Protein AF-A0A935PXD9-F1 (afdb_monomer)

Nearest PDB structures (foldseek):
  3pdg-assembly1_A  TM=9.669E-01  e=6.639E-05  Acetivibrio thermocellus ATCC 27405
  3pdd-assembly1_A  TM=9.636E-01  e=1.433E-04  Acetivibrio thermocellus ATCC 27405
  3pe9-assembly3_C  TM=9.362E-01  e=6.678E-04  Acetivibrio thermocellus
  2w1n-assembly1_A  TM=7.219E-01  e=3.326E-01  Clostridium perfringens
  2q8o-assembly1_B  TM=3.958E-01  e=4.168E+00  Mus musculus

Solvent-accessible surface area (backbone atoms only — not comparable to full-atom values): 4633 Å² total; per-residue (Å²): 106,46,63,66,30,67,51,91,87,66,84,77,64,88,76,42,66,46,61,36,31,42,51,72,72,48,94,92,62,44,60,50,33,36,37,36,27,48,74,92,44,76,76,50,69,29,64,52,87,79,36,53,48,74,48,70,49,60,77,94,77,88,80,57,76,48,62,48,67,29,36,74,85,72,84

pLDDT: mean 91.94, std 5.95, range [64.62, 97.56]

Structure (mmCIF, N/CA/C/O backbone):
data_AF-A0A935PXD9-F1
#
_entry.id   AF-A0A935PXD9-F1
#
loop_
_atom_site.group_PDB
_atom_site.id
_atom_site.type_symbol
_atom_site.label_atom_id
_atom_site.label_alt_id
_atom_site.label_comp_id
_atom_site.label_asym_id
_atom_site.label_entity_id
_atom_site.label_seq_id
_atom_site.pdbx_PDB_ins_code
_atom_site.Cartn_x
_atom_site.Cartn_y
_atom_site.Cartn_z
_atom_site.occupancy
_atom_site.B_iso_or_equiv
_atom_site.auth_seq_id
_atom_site.auth_comp_id
_atom_site.auth_asym_id
_atom_site.auth_atom_id
_atom_site.pdbx_PDB_model_num
ATOM 1 N N . MET A 1 1 ? 10.287 1.002 -0.817 1.00 83.81 1 MET A N 1
ATOM 2 C CA . MET A 1 1 ? 8.832 0.825 -0.650 1.00 83.81 1 MET A CA 1
ATOM 3 C C . MET A 1 1 ? 8.343 1.685 0.507 1.00 83.81 1 MET A C 1
ATOM 5 O O . MET A 1 1 ? 8.831 1.508 1.617 1.00 83.81 1 MET A O 1
ATOM 9 N N . SER A 1 2 ? 7.415 2.610 0.274 1.00 88.31 2 SER A N 1
ATOM 10 C CA . SER A 1 2 ? 6.760 3.389 1.333 1.00 88.31 2 SER A CA 1
ATOM 11 C C . SER A 1 2 ? 5.336 3.779 0.938 1.00 88.31 2 SER A C 1
ATOM 13 O O . SER A 1 2 ? 5.096 4.195 -0.193 1.00 88.31 2 SER A O 1
ATOM 15 N N . LEU A 1 3 ? 4.389 3.663 1.873 1.00 92.94 3 LEU A N 1
ATOM 16 C CA . LEU A 1 3 ? 3.061 4.262 1.732 1.00 92.94 3 LEU A CA 1
ATOM 17 C C . LEU A 1 3 ? 3.188 5.770 2.003 1.00 92.94 3 LEU A C 1
ATOM 19 O O . LEU A 1 3 ? 3.706 6.166 3.046 1.00 92.94 3 LEU A O 1
ATOM 23 N N . THR A 1 4 ? 2.763 6.602 1.057 1.00 95.38 4 THR A N 1
ATOM 24 C CA . THR A 1 4 ? 2.884 8.069 1.113 1.00 95.38 4 THR A CA 1
ATOM 25 C C . THR A 1 4 ? 1.559 8.772 1.368 1.00 95.38 4 THR A C 1
ATOM 27 O O . T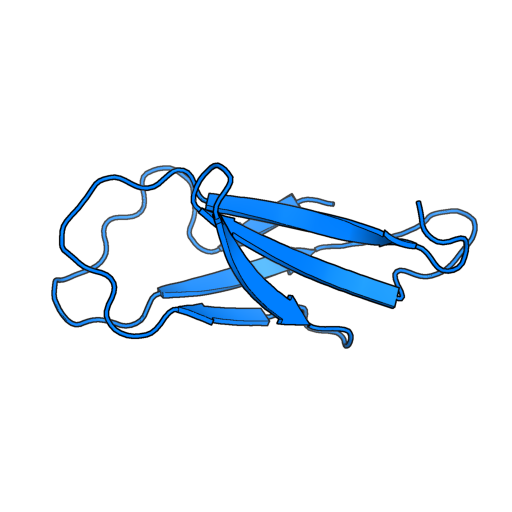HR A 1 4 ? 1.554 9.886 1.891 1.00 95.38 4 THR A O 1
ATOM 30 N N . ALA A 1 5 ? 0.441 8.122 1.045 1.00 94.94 5 ALA A N 1
ATOM 31 C CA . ALA A 1 5 ? -0.893 8.571 1.410 1.00 94.94 5 ALA A CA 1
ATOM 32 C C . ALA A 1 5 ? -1.769 7.373 1.823 1.00 94.94 5 ALA A C 1
ATOM 34 O O . ALA A 1 5 ? -1.625 6.301 1.231 1.00 94.94 5 ALA A O 1
ATOM 35 N N . PRO A 1 6 ? -2.681 7.545 2.794 1.00 95.00 6 PRO A N 1
ATOM 36 C CA . PRO A 1 6 ? -2.789 8.713 3.669 1.00 95.00 6 PRO A CA 1
ATOM 37 C C . PRO A 1 6 ? -1.570 8.844 4.604 1.00 95.00 6 PRO A C 1
ATOM 39 O O . PRO A 1 6 ? -0.898 7.860 4.908 1.00 95.00 6 PRO A O 1
ATOM 42 N N . VAL A 1 7 ? -1.263 10.069 5.044 1.00 94.88 7 VAL A N 1
ATOM 43 C CA . VAL A 1 7 ? -0.191 10.292 6.030 1.00 94.88 7 VAL A CA 1
ATOM 44 C C . VAL A 1 7 ? -0.563 9.662 7.372 1.00 94.88 7 VAL A C 1
ATOM 46 O O . VAL A 1 7 ? -1.743 9.541 7.707 1.00 94.88 7 VAL A O 1
ATOM 49 N N . ASN A 1 8 ? 0.437 9.276 8.165 1.00 92.25 8 ASN A N 1
ATOM 50 C CA . ASN A 1 8 ? 0.178 8.718 9.489 1.00 92.25 8 ASN A CA 1
ATOM 51 C C . ASN A 1 8 ? -0.617 9.715 10.355 1.00 92.25 8 ASN A C 1
ATOM 53 O O . ASN A 1 8 ? -0.279 10.896 10.417 1.00 92.25 8 ASN A O 1
ATOM 57 N N . GLY A 1 9 ? -1.676 9.232 11.008 1.00 92.12 9 GLY A N 1
ATOM 58 C CA . GLY A 1 9 ? -2.592 10.058 11.797 1.00 92.12 9 GLY A CA 1
ATOM 59 C C . GLY A 1 9 ? -3.626 10.844 10.982 1.00 92.12 9 GLY A C 1
ATOM 60 O O . GLY A 1 9 ? -4.343 11.661 11.559 1.00 92.12 9 GLY A O 1
ATOM 61 N N . ALA A 1 10 ? -3.733 10.620 9.667 1.00 93.38 10 ALA A N 1
ATOM 62 C CA . ALA A 1 10 ? -4.797 11.214 8.867 1.00 93.38 10 ALA A CA 1
ATOM 63 C C . ALA A 1 10 ? -6.181 10.831 9.410 1.00 93.38 10 ALA A C 1
ATOM 65 O O . ALA A 1 10 ? -6.446 9.676 9.747 1.00 93.38 10 ALA A O 1
ATOM 66 N N . THR A 1 11 ? -7.080 11.811 9.441 1.00 92.56 11 THR A N 1
ATOM 67 C CA . THR A 1 11 ? -8.495 11.604 9.748 1.00 92.56 11 THR A CA 1
ATOM 68 C C . THR A 1 11 ? -9.294 11.768 8.465 1.00 92.56 11 THR A C 1
ATOM 70 O O . THR A 1 11 ? -9.125 12.743 7.735 1.00 92.56 11 THR A O 1
ATOM 73 N N . ILE A 1 12 ? -10.139 10.785 8.164 1.00 90.00 12 ILE A N 1
ATOM 74 C CA . ILE A 1 12 ? -10.984 10.782 6.971 1.00 90.00 12 ILE A CA 1
ATOM 75 C C . ILE A 1 12 ? -12.434 10.862 7.431 1.00 90.00 12 ILE A C 1
ATOM 77 O O . ILE A 1 12 ? -12.842 10.156 8.355 1.00 90.00 12 ILE A O 1
ATOM 81 N N . ALA A 1 13 ? -13.204 11.756 6.812 1.00 89.06 13 ALA A N 1
ATOM 82 C CA . ALA A 1 13 ? -14.617 11.903 7.118 1.00 89.06 13 ALA A CA 1
ATOM 83 C C . ALA A 1 13 ? -15.376 10.611 6.788 1.00 89.06 13 ALA A C 1
ATOM 85 O O . ALA A 1 13 ? -15.090 9.933 5.799 1.00 89.06 13 ALA A O 1
ATOM 86 N N . PHE A 1 14 ? -16.374 10.292 7.610 1.00 85.38 14 PHE A N 1
ATOM 87 C CA . PHE A 1 14 ? -17.235 9.140 7.374 1.00 85.38 14 PHE A CA 1
ATOM 88 C C . PHE A 1 14 ? -17.863 9.183 5.974 1.00 85.38 14 PHE A C 1
ATOM 90 O O . PHE A 1 14 ? -18.328 10.230 5.521 1.00 85.38 14 PHE A O 1
ATOM 97 N N . GLY A 1 15 ? -17.888 8.029 5.302 1.00 85.88 15 GLY A N 1
ATOM 98 C CA . GLY A 1 15 ? -18.439 7.890 3.954 1.00 85.88 15 GLY A CA 1
ATOM 99 C C . GLY A 1 15 ? -17.556 8.462 2.840 1.00 85.88 15 GLY A C 1
ATOM 100 O O . GLY A 1 15 ? -17.973 8.417 1.682 1.00 85.88 15 GLY A O 1
ATOM 101 N N . GLY A 1 16 ? -16.369 8.982 3.171 1.00 90.00 16 GLY A N 1
ATOM 102 C CA . GLY A 1 16 ? -15.336 9.336 2.204 1.00 90.00 16 GLY A CA 1
ATOM 103 C C . GLY A 1 16 ? -14.539 8.117 1.744 1.00 90.00 16 GLY A C 1
ATOM 104 O O . GLY A 1 16 ? -14.399 7.136 2.475 1.00 90.00 16 GLY A O 1
ATOM 105 N N . ASP A 1 17 ? -14.000 8.196 0.533 1.00 93.69 17 ASP A N 1
ATOM 106 C CA . ASP A 1 17 ? -13.049 7.211 0.027 1.00 93.69 17 ASP A CA 1
ATOM 107 C C . ASP A 1 17 ? -11.641 7.516 0.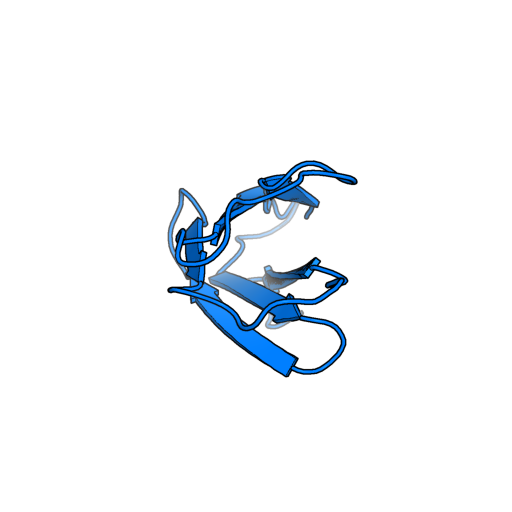549 1.00 93.69 17 ASP A C 1
ATOM 109 O O . ASP A 1 17 ? -11.262 8.677 0.729 1.00 93.69 17 ASP A O 1
ATOM 113 N N . VAL A 1 18 ? -10.846 6.470 0.771 1.00 95.50 18 VAL A N 1
ATOM 114 C CA . VAL A 1 18 ? -9.448 6.594 1.194 1.00 95.50 18 VAL A CA 1
ATOM 115 C C . VAL A 1 18 ? -8.550 6.267 0.012 1.00 95.50 18 VAL A C 1
ATOM 117 O O . VAL A 1 18 ? -8.448 5.114 -0.401 1.00 95.50 18 VAL A O 1
ATOM 120 N N . MET A 1 19 ? -7.880 7.283 -0.530 1.00 96.69 19 MET A N 1
ATOM 121 C CA . MET A 1 19 ? -6.866 7.076 -1.560 1.00 96.69 19 MET A CA 1
ATOM 122 C C . MET A 1 19 ? -5.540 6.687 -0.910 1.00 96.69 19 MET A C 1
ATOM 124 O O . MET A 1 19 ? -4.959 7.453 -0.138 1.00 96.69 19 MET A O 1
ATOM 128 N N . LEU A 1 20 ? -5.076 5.488 -1.237 1.00 97.31 20 LEU A N 1
ATOM 129 C CA . LEU A 1 20 ? -3.774 4.971 -0.865 1.00 97.31 20 LEU A CA 1
ATOM 130 C C . LEU A 1 20 ? -2.791 5.212 -2.004 1.00 97.31 20 LEU A C 1
ATOM 132 O O . LEU A 1 20 ? -3.063 4.843 -3.146 1.00 97.31 20 LEU A O 1
ATOM 136 N N . THR A 1 21 ? -1.637 5.778 -1.674 1.00 96.81 21 THR A N 1
ATOM 137 C CA . THR A 1 21 ? -0.546 6.013 -2.623 1.00 96.81 21 THR A CA 1
ATOM 138 C C . THR A 1 21 ? 0.729 5.435 -2.047 1.00 96.81 21 THR A C 1
ATOM 140 O O . THR A 1 21 ? 1.005 5.607 -0.858 1.00 96.81 21 THR A O 1
ATOM 143 N N . ALA A 1 22 ? 1.517 4.759 -2.876 1.00 96.12 22 ALA A N 1
ATOM 144 C CA . ALA A 1 22 ? 2.803 4.211 -2.479 1.00 96.12 22 ALA A CA 1
ATOM 145 C C . ALA A 1 22 ? 3.899 4.553 -3.489 1.00 96.12 22 ALA A C 1
ATOM 147 O O . ALA A 1 22 ? 3.657 4.632 -4.691 1.00 96.12 22 ALA A O 1
ATOM 148 N N . ASN A 1 23 ? 5.121 4.703 -2.982 1.00 93.31 23 ASN A N 1
ATOM 149 C CA . ASN A 1 23 ? 6.335 4.727 -3.783 1.00 93.31 23 ASN A CA 1
ATOM 150 C C . ASN A 1 23 ? 7.034 3.377 -3.650 1.00 93.31 23 ASN A C 1
ATOM 152 O O . ASN A 1 23 ? 7.377 2.938 -2.544 1.00 93.31 23 ASN A O 1
ATOM 156 N N . ALA A 1 24 ? 7.283 2.733 -4.779 1.00 91.25 24 ALA A N 1
ATOM 157 C CA . ALA A 1 24 ? 8.031 1.494 -4.846 1.00 91.25 24 ALA A CA 1
ATOM 158 C C . ALA A 1 24 ? 9.158 1.668 -5.861 1.00 91.25 24 ALA A C 1
ATOM 160 O O . ALA A 1 24 ? 8.968 2.259 -6.913 1.00 91.25 24 ALA A O 1
ATOM 161 N N . SER A 1 25 ? 10.343 1.200 -5.502 1.00 87.56 25 SER A N 1
ATOM 162 C CA . SER A 1 25 ? 11.532 1.265 -6.339 1.00 87.56 25 SER A CA 1
ATOM 163 C C . SER A 1 25 ? 12.365 0.041 -6.026 1.00 87.56 25 SER A C 1
ATOM 165 O O . SER A 1 25 ? 12.521 -0.301 -4.849 1.00 87.56 25 SER A O 1
ATOM 167 N N . ASP A 1 26 ? 12.905 -0.566 -7.066 1.00 83.50 26 ASP A N 1
ATOM 168 C CA . ASP A 1 26 ? 13.829 -1.681 -6.978 1.00 83.50 26 ASP A CA 1
ATOM 169 C C . ASP A 1 26 ? 15.175 -1.240 -7.574 1.00 83.50 26 ASP A C 1
ATOM 171 O O . ASP A 1 26 ? 15.203 -0.543 -8.588 1.00 83.50 26 ASP A O 1
ATOM 175 N N . PHE A 1 27 ? 16.281 -1.544 -6.892 1.00 79.62 27 PHE A N 1
ATOM 176 C CA . PHE A 1 27 ? 17.611 -1.056 -7.270 1.00 79.62 27 PHE A CA 1
ATOM 177 C C . PHE A 1 27 ? 18.238 -1.889 -8.392 1.00 79.62 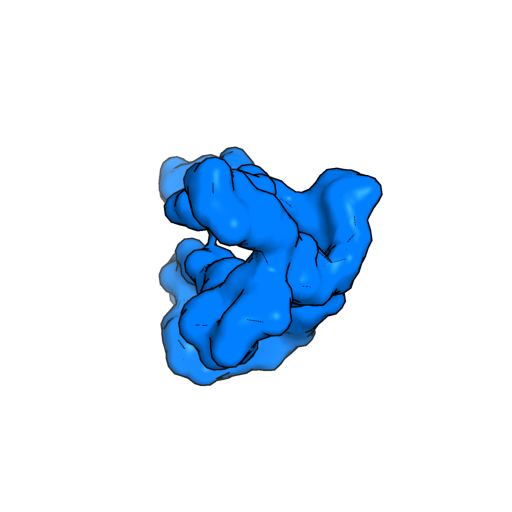27 PHE A C 1
ATOM 179 O O . PHE A 1 27 ? 18.960 -1.341 -9.224 1.00 79.62 27 PHE A O 1
ATOM 186 N N . ASP A 1 28 ? 17.980 -3.197 -8.423 1.00 81.38 28 ASP A N 1
ATOM 187 C CA . ASP A 1 28 ? 18.563 -4.133 -9.390 1.00 81.38 28 ASP A CA 1
ATOM 188 C C . ASP A 1 28 ? 17.518 -4.781 -10.315 1.00 81.38 28 ASP A C 1
ATOM 190 O O . ASP A 1 28 ? 17.816 -5.753 -11.021 1.00 81.38 28 ASP A O 1
ATOM 194 N N . GLY A 1 29 ? 16.311 -4.216 -10.350 1.00 83.06 29 GLY A N 1
ATOM 195 C CA . GLY A 1 29 ? 15.184 -4.746 -11.100 1.00 83.06 29 GLY A CA 1
ATOM 196 C C . GLY A 1 29 ? 14.041 -3.751 -11.273 1.00 83.06 29 GLY A C 1
ATOM 197 O O . GLY A 1 29 ? 14.244 -2.543 -11.408 1.00 83.06 29 GLY A O 1
ATOM 198 N N . ALA A 1 30 ? 12.827 -4.285 -11.343 1.00 86.56 30 ALA A N 1
ATOM 199 C CA . ALA A 1 30 ? 11.609 -3.503 -11.495 1.00 86.56 30 ALA A CA 1
ATOM 200 C C . ALA A 1 30 ? 10.546 -4.011 -10.528 1.00 86.56 30 ALA A C 1
ATOM 202 O O . ALA A 1 30 ? 10.337 -5.216 -10.395 1.00 86.56 30 ALA A O 1
ATOM 203 N N . VAL A 1 31 ? 9.813 -3.088 -9.912 1.00 91.31 31 VAL A N 1
ATOM 204 C CA . VAL A 1 31 ? 8.618 -3.439 -9.146 1.00 91.31 31 VAL A CA 1
ATOM 205 C C . VAL A 1 31 ? 7.531 -3.861 -10.129 1.00 91.31 31 VAL A C 1
ATOM 207 O O . VAL A 1 31 ? 7.173 -3.109 -11.031 1.00 91.31 31 VAL A O 1
ATOM 210 N N . THR A 1 32 ? 7.011 -5.074 -9.968 1.00 92.62 32 THR A N 1
ATOM 211 C CA . THR A 1 32 ? 5.929 -5.605 -10.809 1.00 92.62 32 THR A CA 1
ATOM 212 C C . THR A 1 32 ? 4.560 -5.366 -10.198 1.00 92.62 32 THR A C 1
ATOM 214 O O . THR A 1 32 ? 3.553 -5.389 -10.906 1.00 92.62 32 THR A O 1
ATOM 217 N N . LYS A 1 33 ? 4.500 -5.153 -8.879 1.00 93.69 33 LYS A N 1
ATOM 218 C CA . LYS A 1 33 ? 3.240 -5.039 -8.154 1.00 93.69 33 LYS A CA 1
ATOM 219 C C . LYS A 1 33 ? 3.397 -4.310 -6.832 1.00 93.69 33 LYS A C 1
ATOM 221 O O . LYS A 1 33 ? 4.392 -4.485 -6.139 1.00 93.69 33 LYS A O 1
ATOM 226 N N . VAL A 1 34 ? 2.371 -3.566 -6.443 1.00 96.19 34 VAL A N 1
ATOM 227 C CA . VAL A 1 34 ? 2.190 -3.034 -5.094 1.00 96.19 34 VAL A CA 1
ATOM 228 C C . VAL A 1 34 ? 0.841 -3.487 -4.559 1.00 96.19 34 VAL A C 1
ATOM 230 O O . VAL A 1 34 ? -0.190 -3.198 -5.153 1.00 96.19 34 VAL A O 1
ATOM 233 N N . GLU A 1 35 ? 0.840 -4.178 -3.427 1.00 96.88 35 GLU A N 1
ATOM 234 C CA . GLU A 1 35 ? -0.346 -4.589 -2.683 1.00 96.88 35 GLU A CA 1
ATOM 235 C C . GLU A 1 35 ? -0.604 -3.612 -1.534 1.00 96.88 35 GLU A C 1
ATOM 237 O O . GLU A 1 35 ? 0.300 -3.294 -0.761 1.00 96.88 35 GLU A O 1
ATOM 242 N N . PHE A 1 36 ? -1.846 -3.155 -1.401 1.00 97.31 36 PHE A N 1
ATOM 243 C CA . PHE A 1 36 ? -2.306 -2.288 -0.321 1.00 97.31 36 PHE A CA 1
ATOM 244 C C . PHE A 1 36 ? -3.060 -3.115 0.715 1.00 97.31 36 PHE A C 1
ATOM 2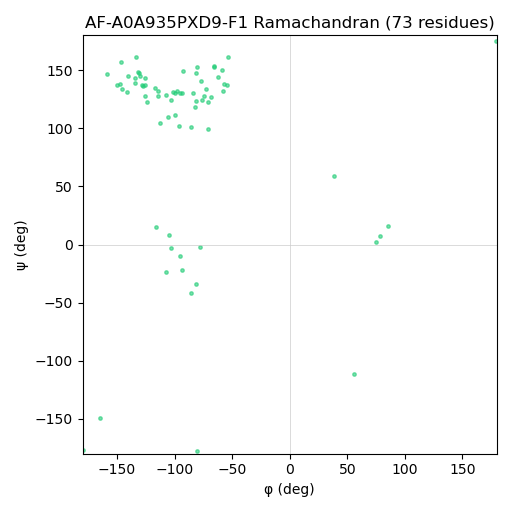46 O O . PHE A 1 36 ? -3.945 -3.903 0.373 1.00 97.31 36 PHE A O 1
ATOM 253 N N . MET A 1 37 ? -2.711 -2.929 1.984 1.00 96.94 37 MET A N 1
ATOM 254 C CA . MET A 1 37 ? -3.129 -3.792 3.083 1.00 96.94 37 MET A CA 1
ATOM 255 C C . MET A 1 37 ? -3.703 -2.981 4.247 1.00 96.94 37 MET A C 1
ATOM 257 O O . MET A 1 37 ? -3.187 -1.914 4.579 1.00 96.94 37 MET A O 1
ATOM 261 N N . GLU A 1 38 ? -4.699 -3.547 4.920 1.00 96.00 38 GLU A N 1
ATOM 262 C CA . GLU A 1 38 ? -5.215 -3.138 6.227 1.00 96.00 38 GLU A CA 1
ATOM 263 C C . GLU A 1 38 ? -4.880 -4.244 7.233 1.00 96.00 38 GLU A C 1
ATOM 265 O O . GLU A 1 38 ? -5.434 -5.339 7.185 1.00 96.00 38 GLU A O 1
ATOM 270 N N . GLY A 1 39 ? -3.879 -4.017 8.087 1.00 93.62 39 GLY A N 1
ATOM 271 C CA . GLY A 1 39 ? -3.312 -5.076 8.925 1.00 93.62 39 GLY A CA 1
ATOM 272 C C . GLY A 1 39 ? -2.825 -6.271 8.088 1.00 93.62 39 GLY A C 1
ATOM 273 O O . GLY A 1 39 ? -1.844 -6.167 7.349 1.00 93.62 39 GLY A O 1
ATOM 274 N N . SER A 1 40 ? -3.506 -7.414 8.212 1.00 93.75 40 SER A N 1
ATOM 275 C CA . SER A 1 40 ? -3.267 -8.625 7.409 1.00 93.75 40 SER A CA 1
ATOM 276 C C . SER A 1 40 ? -4.186 -8.761 6.190 1.00 93.75 40 SER A C 1
ATOM 278 O O . SER A 1 40 ? -3.960 -9.642 5.362 1.00 93.75 40 SER A O 1
ATOM 280 N N . ASN A 1 41 ? -5.221 -7.927 6.078 1.00 95.50 41 ASN A N 1
ATOM 281 C CA . ASN A 1 41 ? -6.217 -7.991 5.016 1.00 95.50 41 ASN A CA 1
ATOM 282 C C . ASN A 1 41 ? -5.716 -7.247 3.782 1.00 95.50 41 ASN A C 1
ATOM 284 O O . ASN A 1 41 ? -5.294 -6.095 3.866 1.00 95.50 41 ASN A O 1
ATOM 288 N N . LYS A 1 42 ? -5.783 -7.885 2.615 1.00 96.62 42 LYS A N 1
ATOM 289 C CA . LYS A 1 42 ? -5.473 -7.223 1.349 1.00 96.62 42 LYS A CA 1
ATOM 290 C C . LY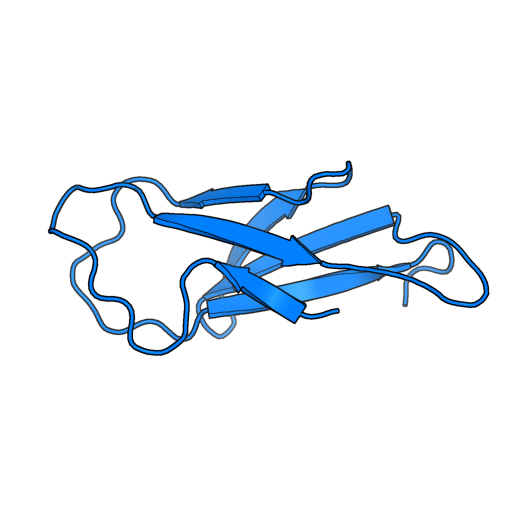S A 1 42 ? -6.677 -6.421 0.875 1.00 96.62 42 LYS A C 1
ATOM 292 O O . LYS A 1 42 ? -7.750 -6.984 0.683 1.00 96.62 42 LYS A O 1
ATOM 297 N N . LEU A 1 43 ? -6.474 -5.125 0.662 1.00 97.00 43 LEU A N 1
ATOM 298 C CA . LEU A 1 43 ? -7.485 -4.220 0.120 1.00 97.00 43 LEU A CA 1
ATOM 299 C C . LEU A 1 43 ? -7.482 -4.242 -1.409 1.00 97.00 43 LEU A C 1
ATOM 301 O O . LEU A 1 43 ? -8.539 -4.263 -2.034 1.00 97.00 43 LEU A O 1
ATOM 305 N N . GLY A 1 44 ? -6.291 -4.261 -2.007 1.00 96.75 44 GLY A N 1
ATOM 306 C CA . GLY A 1 44 ? -6.125 -4.219 -3.454 1.00 96.75 44 GLY A CA 1
ATOM 307 C C . GLY A 1 44 ? -4.666 -4.267 -3.876 1.00 96.75 44 GLY A C 1
ATOM 308 O O . GLY A 1 44 ? -3.765 -4.405 -3.049 1.00 96.75 44 GLY A O 1
ATOM 309 N N . GLU A 1 45 ? -4.431 -4.171 -5.178 1.00 96.44 45 GLU A N 1
ATOM 310 C CA . GLU A 1 45 ? -3.093 -4.112 -5.757 1.00 96.44 45 GLU A CA 1
ATOM 311 C C . GLU A 1 45 ? -3.071 -3.236 -7.011 1.00 96.44 45 GLU A C 1
ATOM 313 O O . GLU A 1 45 ? -4.102 -3.032 -7.650 1.00 96.44 45 GLU A O 1
ATOM 318 N N . ASN A 1 46 ? -1.894 -2.723 -7.353 1.00 96.38 46 ASN A N 1
ATOM 319 C CA . ASN A 1 46 ? -1.643 -1.983 -8.579 1.00 96.38 46 ASN A CA 1
ATOM 320 C C . ASN A 1 46 ? -0.258 -2.363 -9.125 1.00 96.38 46 ASN A C 1
ATOM 322 O O . ASN A 1 46 ? 0.720 -2.387 -8.380 1.00 96.38 46 ASN A O 1
ATOM 326 N N . SER A 1 47 ? -0.181 -2.689 -10.413 1.00 94.38 47 SER A N 1
ATOM 327 C CA . SER A 1 47 ? 1.041 -3.107 -11.113 1.00 94.38 47 SER A CA 1
ATOM 328 C C . SER A 1 47 ? 1.628 -2.019 -12.015 1.00 94.38 47 SER A C 1
ATOM 330 O O . SER A 1 47 ? 2.519 -2.303 -12.810 1.00 94.38 47 SER A O 1
ATOM 332 N N . ALA A 1 48 ? 1.106 -0.792 -11.949 1.00 91.12 48 ALA A N 1
ATOM 333 C CA . ALA A 1 48 ? 1.551 0.322 -12.771 1.00 91.12 48 ALA A CA 1
ATOM 334 C C . ALA A 1 48 ? 1.733 1.596 -11.943 1.00 91.12 48 ALA A C 1
ATOM 336 O O . ALA A 1 48 ? 0.953 1.898 -11.038 1.00 91.12 48 ALA A O 1
ATOM 337 N N . GLU A 1 49 ? 2.757 2.370 -12.297 1.00 90.75 49 GLU A N 1
ATOM 338 C CA . GLU A 1 49 ? 2.968 3.695 -11.728 1.00 90.75 49 GLU A CA 1
ATOM 339 C C . GLU A 1 49 ? 2.006 4.729 -12.343 1.00 90.75 49 GLU A C 1
ATOM 341 O O . GLU A 1 49 ? 1.777 4.705 -13.555 1.00 90.75 49 GLU A O 1
ATOM 346 N N . PRO A 1 50 ? 1.463 5.668 -11.543 1.00 94.12 50 PRO A N 1
ATOM 347 C CA . PRO A 1 50 ? 1.630 5.791 -10.093 1.00 94.12 50 PRO A CA 1
ATOM 348 C C . PRO A 1 50 ? 0.862 4.704 -9.315 1.00 94.12 50 PRO A C 1
ATOM 350 O O . PRO A 1 50 ? -0.324 4.481 -9.564 1.00 94.12 50 PRO A O 1
ATOM 353 N N . TYR A 1 51 ? 1.511 4.073 -8.324 1.00 95.69 51 TYR A N 1
ATOM 354 C CA . TYR A 1 51 ? 0.876 3.032 -7.509 1.00 95.69 51 TYR A CA 1
ATOM 355 C C . TYR A 1 51 ? -0.164 3.644 -6.575 1.00 95.69 51 TYR A C 1
ATOM 357 O O . TYR A 1 51 ? 0.153 4.192 -5.514 1.00 95.69 51 TYR A O 1
ATOM 365 N N . GLN A 1 52 ? -1.419 3.540 -6.994 1.00 97.25 52 GLN A N 1
ATOM 366 C CA . GLN A 1 52 ? -2.573 4.067 -6.279 1.00 97.25 52 GLN A CA 1
ATOM 367 C C . GLN A 1 52 ? -3.672 3.020 -6.150 1.00 97.25 52 GLN A C 1
ATOM 369 O O . GLN A 1 52 ? -3.861 2.191 -7.045 1.00 97.25 52 GLN A O 1
ATOM 374 N N . PHE A 1 53 ? -4.411 3.092 -5.047 1.00 97.56 53 PHE A N 1
ATOM 375 C CA . PHE A 1 53 ? -5.613 2.304 -4.816 1.00 97.56 53 PHE A CA 1
ATOM 376 C C . PHE A 1 53 ? -6.634 3.108 -4.010 1.00 97.56 53 PHE A C 1
ATOM 378 O O . PHE A 1 53 ? -6.298 3.711 -2.995 1.00 97.56 53 PHE A O 1
ATOM 385 N N . THR A 1 54 ? -7.895 3.088 -4.436 1.00 97.31 54 THR A N 1
ATOM 386 C CA . THR A 1 54 ? -8.986 3.755 -3.719 1.00 97.31 54 THR A CA 1
ATOM 387 C C . THR A 1 54 ? -9.756 2.736 -2.893 1.00 97.31 54 THR A C 1
ATOM 389 O O . THR A 1 54 ? -10.471 1.893 -3.434 1.00 97.31 54 THR A O 1
ATOM 392 N N . TRP A 1 55 ? -9.646 2.837 -1.571 1.00 95.94 55 TRP A N 1
ATOM 393 C CA . TRP A 1 55 ? -10.465 2.067 -0.648 1.00 95.94 55 TRP A CA 1
ATOM 394 C C . TRP A 1 55 ? -11.785 2.799 -0.401 1.00 95.94 55 TRP A C 1
ATOM 396 O O . TRP A 1 55 ? -11.843 3.794 0.324 1.00 95.94 55 TRP A O 1
ATOM 406 N N . ALA A 1 56 ? -12.838 2.335 -1.071 1.00 95.06 56 ALA A N 1
ATOM 407 C CA . ALA A 1 56 ? -14.124 3.013 -1.076 1.00 95.06 56 ALA A CA 1
ATOM 408 C C . ALA A 1 56 ? -14.876 2.832 0.249 1.00 95.06 56 ALA A C 1
ATOM 410 O O . ALA A 1 56 ? -15.089 1.702 0.691 1.00 95.06 56 ALA A O 1
ATOM 411 N N . LYS A 1 57 ? -15.315 3.954 0.833 1.00 92.62 57 LYS A N 1
ATOM 412 C CA . LYS A 1 57 ? -16.196 4.031 2.015 1.00 92.62 57 LYS A CA 1
ATOM 413 C C . LYS A 1 57 ? -15.904 2.973 3.097 1.00 92.62 57 LYS A C 1
ATOM 415 O O . LYS A 1 57 ? -16.798 2.179 3.415 1.00 92.62 57 LYS A O 1
ATOM 420 N N . PRO A 1 58 ? -14.685 2.930 3.670 1.00 93.44 58 PRO A N 1
ATOM 421 C CA . PRO A 1 58 ? -14.400 2.001 4.752 1.00 93.44 58 PRO A CA 1
ATOM 422 C C . PRO A 1 58 ? -15.344 2.231 5.943 1.00 93.44 58 PRO A C 1
ATOM 424 O O . PRO A 1 58 ? -15.785 3.365 6.171 1.00 93.44 58 PRO A O 1
ATOM 427 N N . PRO A 1 59 ? -15.659 1.181 6.726 1.00 92.69 59 PRO A N 1
ATOM 428 C CA . PRO A 1 59 ? -16.349 1.346 8.000 1.00 92.69 59 PRO A CA 1
ATOM 429 C C . PRO A 1 59 ? -15.634 2.351 8.918 1.00 92.69 59 PRO A C 1
ATOM 431 O O . PRO A 1 59 ? -14.460 2.668 8.747 1.00 92.69 59 PRO A O 1
ATOM 434 N N . VAL A 1 60 ? -16.341 2.874 9.922 1.00 92.31 60 VAL A N 1
ATOM 435 C CA . VAL A 1 60 ? -15.693 3.731 10.926 1.00 92.31 60 VAL A CA 1
ATOM 436 C C . VAL A 1 60 ? -14.747 2.877 11.764 1.00 92.31 60 VAL A C 1
ATOM 438 O O . VAL A 1 60 ? -15.166 1.877 12.345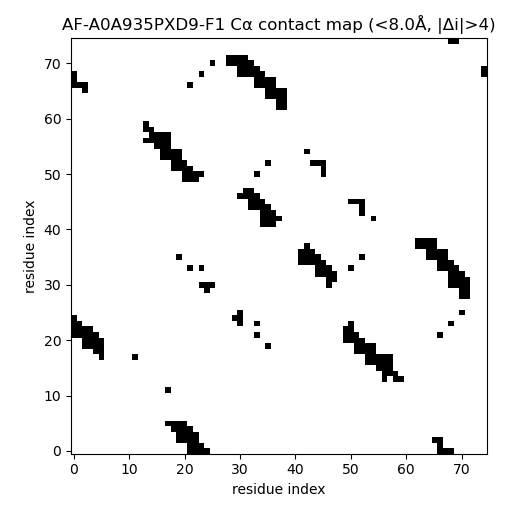 1.00 92.31 60 VAL A O 1
ATOM 441 N N . GLY A 1 61 ? -13.488 3.297 11.862 1.00 93.50 61 GLY A N 1
ATOM 442 C CA . GLY A 1 61 ? -12.488 2.588 12.645 1.00 93.50 61 GLY A CA 1
ATOM 443 C C . GLY A 1 61 ? -11.113 3.238 12.591 1.00 93.50 61 GLY A C 1
ATOM 444 O O . GLY A 1 61 ? -10.884 4.220 11.883 1.00 93.50 61 GLY A O 1
ATOM 445 N N . SER A 1 62 ? -10.195 2.672 13.369 1.00 94.81 62 SER A N 1
ATOM 446 C CA . SER A 1 62 ? -8.766 2.956 13.272 1.00 94.81 62 SER A CA 1
ATOM 447 C C . SER A 1 62 ? -8.102 1.844 12.476 1.00 94.81 62 SER A C 1
ATOM 449 O O . SER A 1 62 ? -8.306 0.670 12.776 1.00 94.81 62 SER A O 1
ATOM 451 N N . TYR A 1 63 ? -7.306 2.222 11.480 1.00 95.25 63 TYR A N 1
ATOM 452 C CA . TYR A 1 63 ? -6.722 1.291 10.523 1.00 95.25 63 TYR A CA 1
ATOM 453 C C . TYR A 1 63 ? -5.209 1.438 10.472 1.00 95.25 63 TYR A C 1
ATOM 455 O O . TYR A 1 63 ? -4.683 2.549 10.404 1.00 95.25 63 TYR A O 1
ATOM 463 N N . THR A 1 64 ? -4.518 0.302 10.441 1.00 95.75 64 THR A N 1
ATOM 464 C CA . THR A 1 64 ? -3.089 0.247 10.128 1.00 95.75 64 THR A CA 1
ATOM 465 C C . THR A 1 64 ? -2.946 -0.087 8.654 1.00 95.75 64 THR A C 1
ATOM 467 O O . THR A 1 64 ? -3.114 -1.239 8.254 1.00 95.75 64 THR A O 1
ATOM 470 N N . LEU A 1 65 ? -2.650 0.928 7.847 1.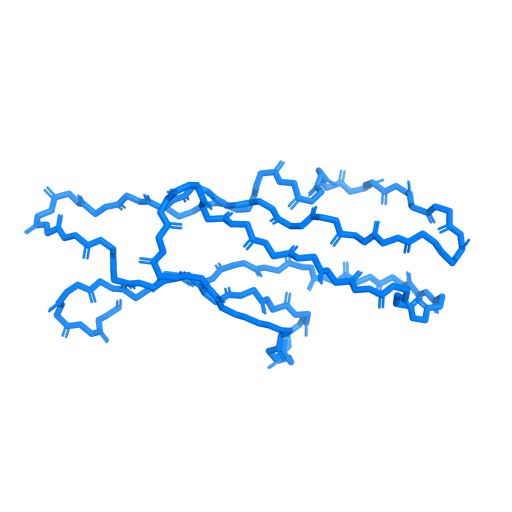00 96.06 65 LEU A N 1
ATOM 471 C CA . LEU A 1 65 ? -2.491 0.786 6.405 1.00 96.06 65 LEU A CA 1
ATOM 472 C C . LEU A 1 65 ? -1.019 0.566 6.064 1.00 96.06 65 LEU A C 1
ATOM 474 O O . LEU A 1 65 ? -0.146 1.306 6.516 1.00 96.06 65 LEU A O 1
ATOM 478 N N . THR A 1 66 ? -0.740 -0.458 5.264 1.00 95.31 66 THR A N 1
ATOM 479 C CA . THR A 1 66 ? 0.609 -0.741 4.761 1.00 95.31 66 THR A CA 1
ATOM 480 C C . THR A 1 66 ? 0.566 -1.020 3.269 1.00 95.31 66 THR A C 1
ATOM 482 O O . THR A 1 66 ? -0.489 -1.312 2.706 1.00 95.31 66 THR A O 1
ATOM 485 N N . ALA A 1 67 ? 1.720 -0.921 2.620 1.00 94.75 67 ALA A N 1
ATOM 486 C CA . ALA A 1 67 ? 1.882 -1.335 1.240 1.00 94.75 67 ALA A CA 1
ATOM 487 C C . ALA A 1 67 ? 3.053 -2.323 1.143 1.00 94.75 67 ALA A C 1
ATOM 489 O O . ALA A 1 67 ? 4.056 -2.164 1.845 1.00 94.75 67 ALA A O 1
ATOM 490 N N . ARG A 1 68 ? 2.936 -3.326 0.272 1.00 93.81 68 ARG A N 1
ATOM 491 C CA . ARG A 1 68 ? 3.960 -4.348 -0.000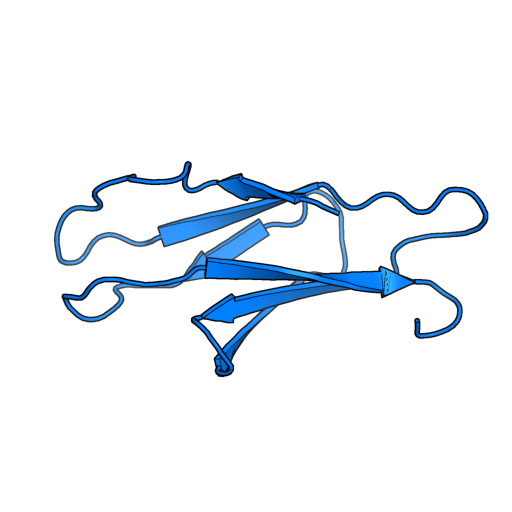 1.00 93.81 68 ARG A CA 1
ATOM 492 C C . ARG A 1 68 ? 4.263 -4.378 -1.490 1.00 93.81 68 ARG A C 1
ATOM 494 O O . ARG A 1 68 ? 3.332 -4.437 -2.281 1.00 93.81 68 ARG A O 1
ATOM 501 N N . SER A 1 69 ? 5.527 -4.274 -1.880 1.00 92.25 69 SER A N 1
ATOM 502 C CA . SER A 1 69 ? 5.930 -4.408 -3.283 1.00 92.25 69 SER A CA 1
ATOM 503 C C . SER A 1 69 ? 6.320 -5.845 -3.585 1.00 92.25 69 SER A C 1
ATOM 505 O O . SER A 1 69 ? 6.854 -6.513 -2.708 1.00 92.25 69 SER A O 1
ATOM 507 N N . THR A 1 70 ? 6.095 -6.268 -4.822 1.00 90.62 70 THR A N 1
ATOM 508 C CA . THR A 1 70 ? 6.688 -7.467 -5.413 1.00 90.62 70 THR A CA 1
ATOM 509 C C . THR A 1 70 ? 7.605 -7.029 -6.549 1.00 90.62 70 THR A C 1
ATOM 511 O O . THR A 1 70 ? 7.180 -6.250 -7.410 1.00 90.62 70 THR A O 1
ATOM 514 N N . ASP A 1 71 ? 8.851 -7.487 -6.552 1.00 86.62 71 ASP A N 1
ATOM 515 C CA . ASP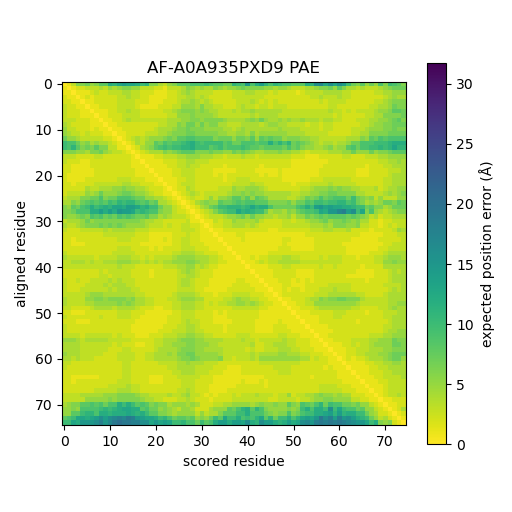 A 1 71 ? 9.815 -7.227 -7.623 1.00 86.62 71 ASP A CA 1
ATOM 516 C C . ASP A 1 71 ? 9.609 -8.160 -8.839 1.00 86.62 71 ASP A C 1
ATOM 518 O O . ASP A 1 71 ? 8.672 -8.963 -8.904 1.00 86.62 71 ASP A O 1
ATOM 522 N N . ASN A 1 72 ? 10.460 -8.042 -9.858 1.00 82.75 72 ASN A N 1
ATOM 523 C CA . ASN A 1 72 ? 10.415 -8.870 -11.067 1.00 82.75 72 ASN A CA 1
ATOM 524 C C . ASN A 1 72 ? 11.009 -10.275 -10.886 1.00 82.75 72 ASN A C 1
ATOM 526 O O . ASN A 1 72 ? 10.977 -11.077 -11.821 1.00 82.75 72 ASN A O 1
ATOM 530 N N . ARG A 1 73 ? 11.531 -10.579 -9.697 1.00 83.31 73 ARG A N 1
ATOM 531 C CA . ARG A 1 73 ? 11.982 -11.904 -9.255 1.00 83.31 73 ARG A CA 1
ATOM 532 C C . ARG A 1 73 ? 10.973 -12.570 -8.310 1.00 83.31 73 ARG A C 1
ATOM 534 O O . ARG A 1 73 ? 11.160 -13.735 -7.964 1.00 83.31 73 ARG A O 1
ATOM 541 N N . GLY A 1 74 ? 9.887 -11.875 -7.965 1.00 70.50 74 GLY A N 1
ATOM 542 C CA . GLY A 1 74 ? 8.817 -12.357 -7.099 1.00 70.50 74 GLY A CA 1
ATOM 543 C C . GLY A 1 74 ? 9.081 -12.173 -5.601 1.00 70.50 74 GLY A C 1
ATOM 544 O O . GLY A 1 74 ? 8.410 -12.841 -4.811 1.00 70.50 74 GLY A O 1
ATOM 545 N N . LEU A 1 75 ? 10.046 -11.326 -5.222 1.00 64.62 75 LEU A N 1
ATOM 546 C CA . LEU A 1 75 ? 10.398 -10.996 -3.833 1.00 64.62 75 LEU A CA 1
ATOM 547 C C . LEU A 1 75 ? 9.687 -9.736 -3.332 1.00 64.62 75 LEU A C 1
ATOM 549 O O . LEU A 1 75 ? 9.373 -8.848 -4.159 1.00 64.62 75 LEU A O 1
#

InterPro domains:
  IPR013783 Immunoglobulin-like fold [G3DSA:2.60.40.10] (1-75)

Radius of gyration: 12.77 Å; Cα contacts (8 Å, |Δi|>4): 148; chains: 1; bounding box: 37×24×26 Å

Mean predicted aligned error: 3.66 Å

Organism: NCBI:txid2954385

Foldseek 3Di:
DFWPPPDPPDDDDAQDKGKIWDDDDDDPFAFQKKWKDFVPHTQDMDRDPRTIDIHGRDDDDDTDITMDTQTPVRD

Sequence (75 aa):
MSLTAPVNGATIAFGGDVMLTANASDFDGAVTKVEFMEGSNKLGENSAEPYQFTWAKPPVGSYTLTARSTDNRGL

Secondary structure (DSSP, 8-state):
-EEEESPTT----TT--EEEEEE---SSS-EEEEEEEETTEEEEEE-SSS-EEEE-SPPSS---EEEEEEETT--